Protein AF-A0AA40HCK5-F1 (afdb_monomer)

pLDDT: mean 71.8, std 15.72, range [31.83, 89.62]

Organism: Cnephaeus nilssonii (NCBI:txid3371016)

Solvent-accessible surface area (backbone atoms only — not comparable to full-atom values): 6825 Å² total; per-residue (Å²): 140,92,89,80,78,89,71,71,86,79,67,92,80,57,97,79,47,68,63,61,55,52,51,52,54,50,52,50,53,49,51,49,62,72,60,41,48,53,77,76,65,72,46,5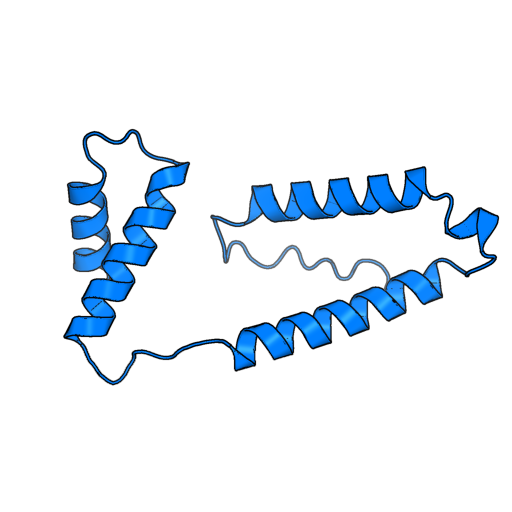9,68,68,59,55,56,50,53,51,52,54,52,50,51,51,53,50,51,54,51,60,71,66,58,82,88,53,85,92,37,70,70,59,37,53,54,47,46,42,52,52,42,41,60,62,43,59,83,77,50,73,78,89,52,47,69,62,55,21,50,52,55,46,66,72,71,110

Secondary structure (DSSP, 8-state):
---S----------TT-HHHHHHHHHHHHHHHHHTTHHHHS---HHHHHHHHHHHHHHHHHHHHHT----TT-HHHHHHHHHHHHHHHHHTTS-GGGHHHHHHHHHHTT-

Mean predicted aligned error: 12.46 Å

Radius of gyration: 20.14 Å; Cα contacts (8 Å, |Δi|>4): 27; chains: 1; bounding box: 47×38×47 Å

Nearest PDB structures (foldseek):
  8gxm-assembly1_A  TM=3.095E-01  e=9.799E+00  Homo sapiens

Foldseek 3Di:
DPDDDPPPPPDPPDPQCVPVVVVVVVVVVVVCVVVVCCPPVVDDVVVVVVVVVVVVVVVVVVVVVPDDDPPVDPVVVLVVQLVVQLVRCVVPDDPPCSNVVSVVVSVVVD

Structure (mmCIF, N/CA/C/O backbone):
data_AF-A0AA40HCK5-F1
#
_entry.id   AF-A0AA40HCK5-F1
#
loop_
_atom_site.group_PDB
_atom_site.id
_atom_site.type_symbol
_atom_site.label_atom_id
_atom_site.label_alt_id
_atom_site.label_comp_id
_atom_site.label_asym_id
_atom_site.label_entity_id
_atom_site.label_seq_id
_atom_site.pdbx_PDB_ins_code
_atom_site.Cartn_x
_atom_site.Cartn_y
_atom_site.Cartn_z
_atom_site.occupancy
_atom_site.B_iso_or_equiv
_atom_site.auth_seq_id
_atom_site.auth_comp_id
_atom_site.auth_asym_id
_atom_site.auth_atom_id
_atom_site.pdbx_PDB_model_num
ATOM 1 N N . MET A 1 1 ? -18.989 -8.638 26.485 1.00 35.00 1 MET A N 1
ATOM 2 C CA . MET A 1 1 ? -17.615 -8.234 26.852 1.00 35.00 1 MET A CA 1
ATOM 3 C C . MET A 1 1 ? -16.691 -9.191 26.121 1.00 35.00 1 MET A C 1
ATOM 5 O O . MET A 1 1 ? -17.059 -10.350 26.048 1.00 35.00 1 MET A O 1
ATOM 9 N N . ASP A 1 2 ? -15.616 -8.679 25.520 1.00 31.83 2 ASP A N 1
ATOM 10 C CA . ASP A 1 2 ? -14.650 -9.366 24.630 1.00 31.83 2 ASP A CA 1
ATOM 11 C C . ASP A 1 2 ? -14.923 -9.280 23.117 1.00 31.83 2 ASP A C 1
ATOM 13 O O . ASP A 1 2 ? -15.158 -10.259 22.418 1.00 31.83 2 ASP A O 1
ATOM 17 N N . THR A 1 3 ? -14.856 -8.056 22.579 1.00 34.47 3 THR A N 1
ATOM 18 C CA . THR A 1 3 ? -14.578 -7.800 21.145 1.00 34.47 3 THR A CA 1
ATOM 19 C C . THR A 1 3 ? -13.862 -6.452 20.981 1.00 34.47 3 THR A C 1
ATOM 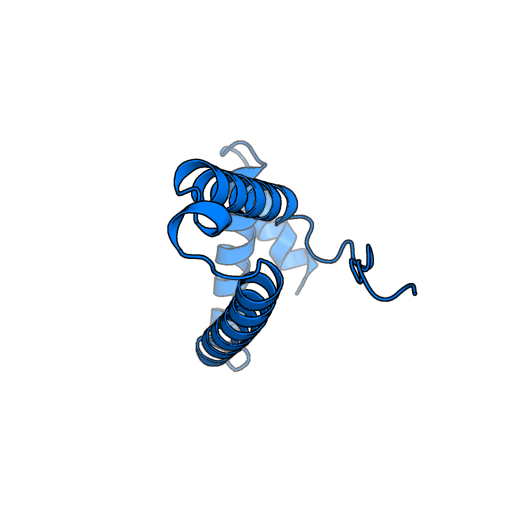21 O O . THR A 1 3 ? -14.258 -5.581 20.211 1.00 34.47 3 THR A O 1
ATOM 24 N N . ILE A 1 4 ? -12.822 -6.220 21.778 1.00 38.03 4 ILE A N 1
ATOM 25 C CA . ILE A 1 4 ? -11.930 -5.063 21.647 1.00 38.03 4 ILE A CA 1
ATOM 26 C C . ILE A 1 4 ? -10.526 -5.666 21.652 1.00 38.03 4 ILE A C 1
ATOM 28 O O . ILE A 1 4 ? -10.193 -6.347 22.610 1.00 38.03 4 ILE A O 1
ATOM 32 N N . LEU A 1 5 ? -9.741 -5.424 20.597 1.00 38.50 5 LEU A N 1
ATOM 33 C CA . LEU A 1 5 ? -8.447 -6.057 20.264 1.00 38.50 5 LEU A CA 1
ATOM 34 C C . LEU A 1 5 ? -8.545 -7.280 19.337 1.00 38.50 5 LEU A C 1
ATOM 36 O O . LEU A 1 5 ? -7.919 -8.307 19.556 1.00 38.50 5 LEU A O 1
ATOM 40 N N . GLY A 1 6 ? -9.243 -7.123 18.210 1.00 32.12 6 GLY A N 1
ATOM 41 C CA . GLY A 1 6 ? -8.980 -7.922 17.007 1.00 32.12 6 GLY A CA 1
ATOM 42 C C . GLY A 1 6 ? -7.646 -7.539 16.356 1.00 32.12 6 GLY A C 1
ATOM 43 O O . GLY A 1 6 ? -7.624 -7.149 15.192 1.00 32.12 6 GLY A O 1
ATOM 44 N N . ILE A 1 7 ? -6.547 -7.578 17.112 1.00 37.72 7 ILE A N 1
ATOM 45 C CA . ILE A 1 7 ? -5.204 -7.585 16.534 1.00 37.72 7 ILE A CA 1
ATOM 46 C C . ILE A 1 7 ? -4.867 -9.062 16.380 1.00 37.72 7 ILE A C 1
ATOM 48 O O . ILE A 1 7 ? -4.315 -9.687 17.278 1.00 37.72 7 ILE A O 1
ATOM 52 N N . SER A 1 8 ? -5.309 -9.635 15.263 1.00 35.09 8 SER A N 1
ATOM 53 C CA . SER A 1 8 ? -4.763 -10.900 14.797 1.00 35.09 8 SER A CA 1
ATOM 54 C C . SER A 1 8 ? -3.253 -10.704 14.656 1.00 35.09 8 SER A C 1
ATOM 56 O O . SER A 1 8 ? -2.808 -9.976 13.773 1.00 35.09 8 SER A O 1
ATOM 58 N N . GLU A 1 9 ? -2.473 -11.345 15.525 1.00 38.62 9 GLU A N 1
ATOM 59 C CA . GLU A 1 9 ? -1.045 -11.629 15.313 1.00 38.62 9 GLU A CA 1
ATOM 60 C C . GLU A 1 9 ? -0.825 -12.644 14.167 1.00 38.62 9 GLU A C 1
ATOM 62 O O . GLU A 1 9 ? 0.253 -13.207 14.016 1.00 38.62 9 GLU A O 1
ATOM 67 N N . GLY A 1 10 ? -1.834 -12.895 13.330 1.00 40.62 10 GLY A N 1
ATOM 68 C CA . GLY A 1 10 ? -1.702 -13.626 12.079 1.00 40.62 10 GLY A CA 1
ATOM 69 C C . GLY A 1 10 ? -1.219 -12.697 10.976 1.00 40.62 10 GLY A C 1
ATOM 70 O O . GLY A 1 10 ? -2.026 -12.066 10.300 1.00 40.62 10 GLY A O 1
ATOM 71 N N . ASP A 1 11 ? 0.095 -12.541 10.869 1.00 34.28 11 ASP A N 1
ATOM 72 C CA . ASP A 1 11 ? 0.838 -13.054 9.717 1.00 34.28 11 ASP A CA 1
ATOM 73 C C . ASP A 1 11 ? 2.226 -12.418 9.654 1.00 34.28 11 ASP A C 1
ATOM 75 O O . ASP A 1 11 ? 2.406 -11.212 9.474 1.00 34.28 11 ASP A O 1
ATOM 79 N N . ALA A 1 12 ? 3.232 -13.282 9.676 1.00 42.97 12 ALA A N 1
ATOM 80 C CA . ALA A 1 12 ? 4.586 -13.004 9.223 1.00 42.97 12 ALA A CA 1
ATOM 81 C C . ALA A 1 12 ? 4.654 -12.758 7.693 1.00 42.97 12 ALA A C 1
ATOM 83 O O . ALA A 1 12 ? 5.632 -13.132 7.050 1.00 42.97 12 ALA A O 1
ATOM 84 N N . SER A 1 13 ? 3.625 -12.157 7.083 1.00 43.69 13 SER A N 1
ATOM 85 C CA . SER A 1 13 ? 3.499 -12.031 5.626 1.00 43.69 13 SER A CA 1
ATOM 86 C C . SER A 1 13 ? 4.305 -10.876 5.028 1.00 43.69 13 SER A C 1
ATOM 88 O O . SER A 1 13 ? 4.465 -10.830 3.813 1.00 43.69 13 SER A O 1
ATOM 90 N N . LEU A 1 14 ? 4.887 -9.974 5.830 1.00 47.09 14 LEU A N 1
ATOM 91 C CA . LEU A 1 14 ? 5.716 -8.873 5.321 1.00 47.09 14 LEU A CA 1
ATOM 92 C C . LEU A 1 14 ? 6.906 -8.566 6.249 1.00 47.09 14 LEU A C 1
ATOM 94 O O . LEU A 1 14 ? 6.864 -7.667 7.084 1.00 47.09 14 LEU A O 1
ATOM 98 N N . ILE A 1 15 ? 8.029 -9.259 6.036 1.00 44.81 15 ILE A N 1
ATOM 99 C CA . ILE A 1 15 ? 9.321 -9.111 6.756 1.00 44.81 15 ILE A CA 1
ATOM 100 C C . ILE A 1 15 ? 9.986 -7.717 6.529 1.00 44.81 15 ILE A C 1
ATOM 102 O O . ILE A 1 15 ? 11.117 -7.450 6.949 1.00 44.81 15 ILE A O 1
ATOM 106 N N . GLN A 1 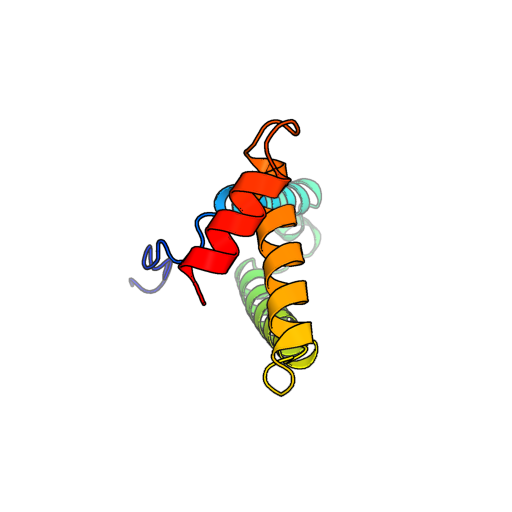16 ? 9.302 -6.790 5.851 1.00 51.41 16 GLN A N 1
ATOM 107 C CA . GLN A 1 16 ? 9.792 -5.443 5.534 1.00 51.41 16 GLN A CA 1
ATOM 108 C C . GLN A 1 16 ? 9.042 -4.296 6.224 1.00 51.41 16 GLN A C 1
ATOM 110 O O . GLN A 1 16 ? 9.534 -3.172 6.201 1.00 51.41 16 GLN A O 1
ATOM 115 N N . THR A 1 17 ? 7.874 -4.531 6.830 1.00 53.28 17 THR A N 1
ATOM 116 C CA . THR A 1 17 ? 6.981 -3.440 7.278 1.00 53.28 17 THR A CA 1
ATOM 117 C C . THR A 1 17 ? 6.961 -3.202 8.791 1.00 53.28 17 THR A C 1
ATOM 119 O O . THR A 1 17 ? 6.296 -2.262 9.241 1.00 53.28 17 THR A O 1
ATOM 122 N N . SER A 1 18 ? 7.701 -3.990 9.584 1.00 61.19 18 SER A N 1
ATOM 123 C CA . SER A 1 18 ? 7.715 -3.895 11.056 1.00 61.19 18 SER A CA 1
ATOM 124 C C . SER A 1 18 ? 8.063 -2.493 11.565 1.00 61.19 18 SER A C 1
ATOM 126 O O . SER A 1 18 ? 7.427 -1.985 12.495 1.00 61.19 18 SER A O 1
ATOM 128 N N . ASP A 1 19 ? 9.020 -1.833 10.915 1.00 66.38 19 ASP A N 1
ATOM 129 C CA . ASP A 1 19 ? 9.598 -0.586 11.418 1.00 66.38 19 ASP A CA 1
ATOM 130 C C . ASP A 1 19 ? 8.708 0.612 11.077 1.00 66.38 19 ASP A C 1
ATOM 132 O O . ASP A 1 19 ? 8.371 1.421 11.943 1.00 66.38 19 ASP A O 1
ATOM 136 N N . VAL A 1 20 ? 8.227 0.681 9.832 1.00 71.12 20 VAL A N 1
ATOM 137 C CA . VAL A 1 20 ? 7.360 1.773 9.364 1.00 71.12 20 VAL A CA 1
ATOM 138 C C . VAL A 1 20 ? 6.010 1.746 10.087 1.00 71.12 20 VAL A C 1
ATOM 140 O O . VAL A 1 20 ? 5.526 2.791 10.520 1.00 71.12 20 VAL A O 1
ATOM 143 N N . SER A 1 21 ? 5.427 0.559 10.298 1.00 71.31 21 SER A N 1
ATOM 144 C CA . SER A 1 21 ? 4.168 0.398 11.044 1.00 71.31 21 SER A CA 1
ATOM 145 C C . SER A 1 21 ? 4.286 0.920 12.478 1.00 71.31 21 SER A C 1
ATOM 147 O O . SER A 1 21 ? 3.416 1.648 12.961 1.00 71.31 21 SER A O 1
ATOM 149 N N . THR A 1 22 ? 5.392 0.604 13.152 1.00 75.06 22 THR A N 1
ATOM 150 C CA . THR A 1 22 ? 5.645 1.041 14.532 1.00 75.06 22 THR A CA 1
ATOM 151 C C . THR A 1 22 ? 5.879 2.550 14.615 1.00 75.06 22 THR A C 1
ATOM 153 O O . THR A 1 22 ? 5.318 3.218 15.491 1.00 75.06 22 THR A O 1
ATOM 156 N N . ILE A 1 23 ? 6.641 3.116 13.674 1.00 80.19 23 ILE A N 1
ATOM 157 C CA . ILE A 1 23 ? 6.894 4.561 13.590 1.00 80.19 23 ILE A CA 1
ATOM 158 C C . ILE A 1 23 ? 5.591 5.329 13.348 1.00 80.19 23 ILE A C 1
ATOM 160 O O . ILE A 1 23 ? 5.331 6.312 14.042 1.00 80.19 23 ILE A O 1
ATOM 164 N N . LEU A 1 24 ? 4.748 4.868 12.420 1.00 77.94 24 LEU A N 1
ATOM 165 C CA . LEU A 1 24 ? 3.456 5.495 12.124 1.00 77.94 24 LEU A CA 1
ATOM 166 C C . LEU A 1 24 ? 2.506 5.438 13.325 1.00 77.94 24 LEU A C 1
ATOM 168 O O . LEU A 1 24 ? 1.919 6.452 13.695 1.00 77.94 24 LEU A O 1
ATOM 172 N N . LYS A 1 25 ? 2.393 4.285 13.995 1.00 78.06 25 LYS A N 1
ATOM 173 C CA . LYS A 1 25 ? 1.586 4.161 15.224 1.00 78.06 25 LYS A CA 1
ATOM 174 C C . LYS A 1 25 ? 2.053 5.147 16.299 1.00 78.06 25 LYS A C 1
ATOM 176 O O . LYS A 1 25 ? 1.235 5.827 16.920 1.00 78.06 25 LYS A O 1
ATOM 181 N N . THR A 1 26 ? 3.367 5.255 16.485 1.00 77.31 26 THR A N 1
ATOM 182 C CA . THR A 1 26 ? 3.974 6.135 17.492 1.00 77.31 26 THR A CA 1
ATOM 183 C C . THR A 1 26 ? 3.776 7.614 17.153 1.00 77.31 26 THR A C 1
ATOM 185 O O . THR A 1 26 ? 3.412 8.404 18.027 1.00 77.31 26 THR A O 1
ATOM 188 N N . SER A 1 27 ? 3.975 8.010 15.892 1.00 79.81 27 SER A N 1
ATOM 189 C CA . SER A 1 27 ? 3.809 9.401 15.455 1.00 79.81 27 SER A CA 1
ATOM 190 C C . SER A 1 27 ? 2.357 9.865 15.572 1.00 79.81 27 SER A C 1
ATOM 192 O O . SER A 1 27 ? 2.111 10.983 16.031 1.00 79.81 27 SER A O 1
ATOM 194 N N . LEU A 1 28 ? 1.398 8.987 15.262 1.00 76.19 28 LEU A N 1
ATOM 195 C CA . LEU A 1 28 ? -0.028 9.255 15.424 1.00 76.19 28 LEU A CA 1
ATOM 196 C C . LEU A 1 28 ? -0.405 9.430 16.893 1.00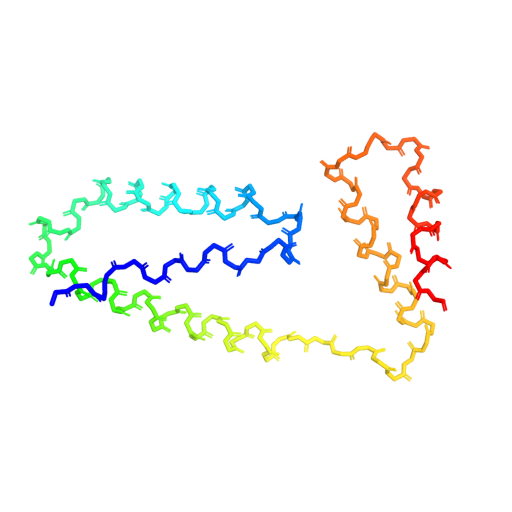 76.19 28 LEU A C 1
ATOM 198 O O . LEU A 1 28 ? -1.008 10.444 17.241 1.00 76.19 28 LEU A O 1
ATOM 202 N N . LEU A 1 29 ? -0.012 8.504 17.775 1.00 78.94 29 LEU A N 1
ATOM 203 C CA . LEU A 1 29 ? -0.300 8.626 19.208 1.00 78.94 29 LEU A CA 1
ATOM 204 C C . LEU A 1 29 ? 0.280 9.924 19.788 1.00 78.94 29 LEU A C 1
ATOM 206 O O . LEU A 1 29 ? -0.388 10.614 20.557 1.00 78.94 29 LEU A O 1
ATOM 210 N N . ASN A 1 30 ? 1.491 10.297 19.367 1.00 80.06 30 ASN A N 1
ATOM 211 C CA . ASN A 1 30 ? 2.119 11.554 19.760 1.00 80.06 30 ASN A CA 1
ATOM 212 C C . ASN A 1 30 ? 1.343 12.773 19.236 1.00 80.06 30 ASN A C 1
ATOM 214 O O . ASN A 1 30 ? 1.122 13.724 19.980 1.00 80.06 30 ASN A O 1
ATOM 218 N N . TYR A 1 31 ? 0.874 12.749 17.986 1.00 76.31 31 TYR A N 1
ATOM 219 C CA . TYR A 1 31 ? 0.030 13.812 17.432 1.00 76.31 31 TYR A CA 1
ATOM 220 C C . TYR A 1 31 ? -1.277 13.966 18.224 1.00 76.31 31 TYR A C 1
ATOM 222 O O . TYR A 1 31 ? -1.655 15.082 18.583 1.00 76.31 31 TYR A O 1
ATOM 230 N N . TYR A 1 32 ? -1.920 12.852 18.582 1.00 69.56 32 TYR A N 1
ATOM 231 C CA . TYR A 1 32 ? -3.129 12.844 19.408 1.00 69.56 32 TYR A CA 1
ATOM 232 C C . TYR A 1 32 ? -2.893 13.357 20.828 1.00 69.56 32 TYR A C 1
ATOM 234 O O . TYR A 1 32 ? -3.680 14.173 21.316 1.00 69.56 32 TYR A O 1
ATOM 242 N N . GLY A 1 33 ? -1.801 12.927 21.464 1.00 69.12 33 GLY A N 1
ATOM 243 C CA . GLY A 1 33 ? -1.393 13.399 22.786 1.00 69.12 33 GLY A CA 1
ATOM 244 C C . GLY A 1 33 ? -1.050 14.890 22.790 1.00 69.12 33 GLY A C 1
ATOM 245 O O . GLY A 1 33 ? -1.522 15.627 23.650 1.00 69.12 33 GLY A O 1
ATOM 246 N N . LYS A 1 34 ? -0.307 15.366 21.782 1.00 67.25 34 LYS A N 1
ATOM 247 C CA . LYS A 1 34 ? 0.063 16.784 21.633 1.00 67.25 34 LYS A CA 1
ATOM 248 C C . LYS A 1 34 ? -1.141 17.693 21.405 1.00 67.25 34 LYS A C 1
ATOM 250 O O . LYS A 1 34 ? -1.171 18.800 21.932 1.00 67.25 34 LYS A O 1
ATOM 255 N N . GLN A 1 35 ? -2.125 17.243 20.629 1.00 62.12 35 GLN A N 1
ATOM 256 C CA . GLN A 1 35 ? -3.293 18.058 20.295 1.00 62.12 35 GLN A CA 1
ATOM 257 C C . GLN A 1 35 ? -4.406 18.022 21.351 1.00 62.12 35 GLN A C 1
ATOM 259 O O . GLN A 1 35 ? -5.416 18.694 21.160 1.00 62.12 35 GLN A O 1
ATOM 264 N N . ASN A 1 36 ? -4.269 17.238 22.436 1.00 60.28 36 ASN A N 1
ATOM 265 C CA . ASN A 1 36 ? -5.298 17.063 23.478 1.00 60.28 36 ASN A CA 1
ATOM 266 C C . ASN A 1 36 ? -6.718 16.914 22.893 1.00 60.28 36 ASN A C 1
ATOM 268 O O . ASN A 1 36 ? -7.694 17.447 23.428 1.00 60.28 36 ASN A O 1
ATOM 272 N N . LEU A 1 37 ? -6.823 16.229 21.747 1.00 58.91 37 LEU A N 1
ATOM 273 C CA . LEU A 1 37 ? -7.969 16.346 20.841 1.00 58.91 37 LEU A CA 1
ATOM 274 C C . LEU A 1 37 ? -9.275 15.865 21.499 1.00 58.91 37 LEU A C 1
ATOM 276 O O . LEU A 1 37 ? -10.346 16.410 21.239 1.00 58.91 37 LEU A O 1
ATOM 280 N N . SER A 1 38 ? -9.166 14.880 22.395 1.00 55.75 38 SER A N 1
ATOM 281 C CA . SER A 1 38 ? -10.258 14.360 23.225 1.00 55.75 38 SER A CA 1
ATOM 282 C C . SER A 1 38 ? -10.773 15.384 24.242 1.00 55.75 38 SER A C 1
ATOM 284 O O . SER A 1 38 ? -11.982 15.511 24.427 1.00 55.75 38 SER A O 1
ATOM 286 N N . PHE A 1 39 ? -9.877 16.145 24.875 1.00 55.97 39 PHE A N 1
ATOM 287 C CA . PHE A 1 39 ? -10.216 17.103 25.931 1.00 55.97 39 PHE A CA 1
ATOM 288 C C . PHE A 1 39 ? -10.680 18.450 25.369 1.00 55.97 39 PHE A C 1
ATOM 290 O O . PHE A 1 39 ? -11.636 19.032 25.876 1.00 55.97 39 PHE A O 1
ATOM 297 N N . GLN A 1 40 ? -10.042 18.935 24.300 1.00 60.94 40 GLN A N 1
ATOM 298 C CA . GLN A 1 40 ? -10.329 20.258 23.738 1.00 60.94 40 GLN A CA 1
ATOM 299 C C . GLN A 1 40 ? -11.553 20.279 22.819 1.00 60.94 40 GLN A C 1
ATOM 301 O O . GLN A 1 40 ? -12.261 21.282 22.782 1.00 60.94 40 GLN A O 1
ATOM 306 N N . LYS A 1 41 ? -11.832 19.190 22.086 1.00 66.69 41 LYS A N 1
ATOM 307 C CA . LYS A 1 41 ? -12.926 19.163 21.096 1.00 66.69 41 LYS A CA 1
ATOM 308 C C . LYS A 1 41 ? -14.199 18.448 21.565 1.00 66.69 41 LYS A C 1
ATOM 310 O O . LYS A 1 41 ? -15.149 18.377 20.795 1.00 66.69 41 LYS A O 1
ATOM 315 N N . ARG A 1 42 ? -14.247 17.929 22.805 1.00 67.88 42 ARG A N 1
ATOM 316 C CA . ARG A 1 42 ? -15.364 17.112 23.348 1.00 67.88 42 ARG A CA 1
ATOM 317 C C . ARG A 1 42 ? -15.798 15.960 22.423 1.00 67.88 42 ARG A C 1
ATOM 319 O O . ARG A 1 42 ? -16.962 15.567 22.412 1.00 67.88 42 ARG A O 1
ATOM 326 N N . ILE A 1 43 ? -14.870 15.412 21.641 1.00 74.19 43 ILE A N 1
ATOM 327 C CA . ILE A 1 43 ? -15.138 14.272 20.762 1.00 74.19 43 ILE A CA 1
ATOM 328 C C . ILE A 1 43 ? -14.857 13.003 21.558 1.00 74.19 43 ILE A C 1
ATOM 330 O O . ILE A 1 43 ? -13.754 12.819 22.077 1.00 74.19 43 ILE A O 1
ATOM 334 N N . HIS A 1 44 ? -15.848 12.116 21.646 1.00 78.94 44 HIS A N 1
ATOM 335 C CA . HIS A 1 44 ? -15.661 10.831 22.307 1.00 78.94 44 HIS A CA 1
ATOM 336 C C . HIS A 1 44 ? -14.598 10.003 21.552 1.00 78.94 44 HIS A C 1
ATOM 338 O O . HIS A 1 44 ? -14.718 9.859 20.332 1.00 78.94 44 HIS A O 1
ATOM 344 N N . PRO A 1 45 ? -13.591 9.412 22.229 1.00 78.38 45 PRO A N 1
ATOM 345 C CA . PRO A 1 45 ? -12.505 8.671 21.574 1.00 78.38 45 PRO A CA 1
ATOM 346 C C . PRO A 1 45 ? -12.979 7.578 20.606 1.00 78.38 45 PRO A C 1
ATOM 348 O O . PRO A 1 45 ? -12.357 7.355 19.571 1.00 78.38 45 PRO A O 1
ATOM 351 N N . GLN A 1 46 ? -14.126 6.953 20.887 1.00 81.50 46 GLN A N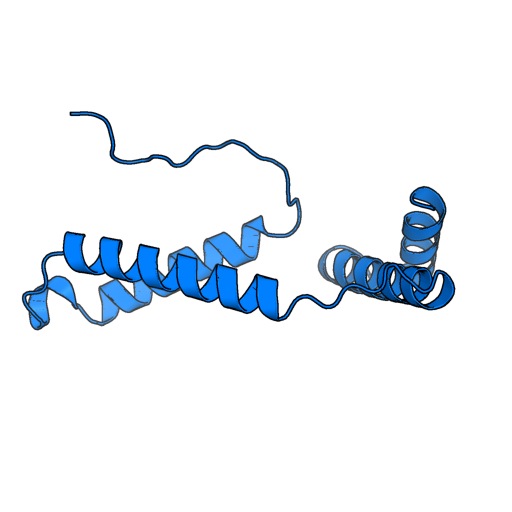 1
ATOM 352 C CA . GLN A 1 46 ? -14.739 5.963 19.994 1.00 81.50 46 GLN A CA 1
ATOM 353 C C . GLN A 1 46 ? -15.050 6.517 18.595 1.00 81.50 46 GLN A C 1
ATOM 355 O O . GLN A 1 46 ? -14.862 5.804 17.615 1.00 81.50 46 GLN A O 1
ATOM 360 N N . ILE A 1 47 ? -15.491 7.776 18.485 1.00 84.69 47 ILE A N 1
ATOM 361 C CA . ILE A 1 47 ? -15.820 8.407 17.195 1.00 84.69 47 ILE A CA 1
ATOM 362 C C . ILE A 1 47 ? -14.549 8.573 16.359 1.00 84.69 47 ILE A C 1
ATOM 364 O O . ILE A 1 47 ? -14.556 8.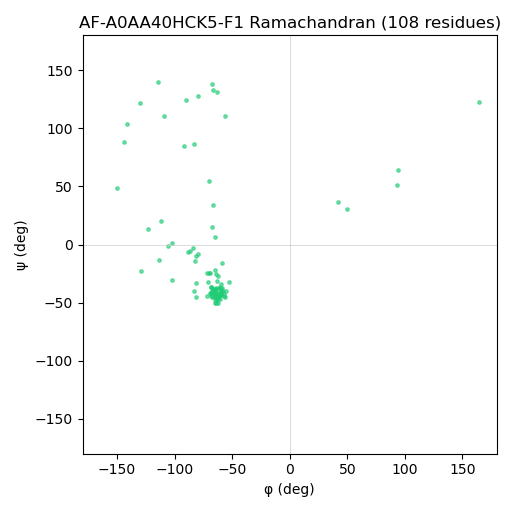312 15.161 1.00 84.69 47 ILE A O 1
ATOM 368 N N . ILE A 1 48 ? -13.442 8.944 17.007 1.00 80.25 48 ILE A N 1
ATOM 369 C CA . ILE A 1 48 ? -12.134 9.054 16.357 1.00 80.25 48 ILE A CA 1
ATOM 370 C C . ILE A 1 48 ? -11.721 7.678 15.828 1.00 80.25 48 ILE A C 1
ATOM 372 O O . ILE A 1 48 ? -11.415 7.551 14.649 1.00 80.25 48 ILE A O 1
ATOM 376 N N . ILE A 1 49 ? -11.785 6.632 16.657 1.00 83.12 49 ILE A N 1
ATOM 377 C CA . ILE A 1 49 ? -11.415 5.267 16.248 1.00 83.12 49 ILE A CA 1
ATOM 378 C C . ILE A 1 49 ? -12.242 4.794 15.042 1.00 83.12 49 ILE A C 1
ATOM 380 O O . ILE A 1 49 ? -11.685 4.187 14.129 1.00 83.12 49 ILE A O 1
ATOM 384 N N . VAL A 1 50 ? -13.551 5.066 15.020 1.00 85.38 50 VAL A N 1
ATOM 385 C CA . VAL A 1 50 ? -14.417 4.720 13.881 1.00 85.38 50 VAL A CA 1
ATOM 386 C C . VAL A 1 50 ? -13.996 5.485 12.623 1.00 85.38 50 VAL A C 1
ATOM 388 O O . VAL A 1 50 ? -13.716 4.852 11.612 1.00 85.38 50 VAL A O 1
ATOM 391 N N . GLY A 1 51 ? -13.822 6.808 12.703 1.00 84.50 51 GLY A N 1
ATOM 392 C CA . GLY A 1 51 ? -13.396 7.610 11.550 1.00 84.50 51 GLY A CA 1
ATOM 393 C C . GLY A 1 51 ? -12.034 7.194 10.979 1.00 84.50 51 GLY A C 1
ATOM 394 O O . GLY A 1 51 ? -11.836 7.216 9.768 1.00 84.50 51 GLY A O 1
ATOM 395 N N . TRP A 1 52 ? -11.101 6.746 11.826 1.00 83.88 52 TRP A N 1
ATOM 396 C CA . TRP A 1 52 ? -9.819 6.198 11.366 1.00 83.88 52 TRP A CA 1
ATOM 397 C C . TRP A 1 52 ? -9.955 4.866 10.641 1.00 83.88 52 TRP A C 1
ATOM 399 O O . TRP A 1 52 ? -9.217 4.620 9.686 1.00 83.88 52 TRP A O 1
ATOM 409 N N . ARG A 1 53 ? -10.875 4.001 11.077 1.00 86.75 53 ARG A N 1
ATOM 410 C CA . ARG A 1 53 ? -11.154 2.746 10.369 1.00 86.75 53 ARG A CA 1
ATOM 411 C C . ARG A 1 53 ? -11.694 3.030 8.974 1.00 86.75 53 ARG A C 1
ATOM 413 O O . ARG A 1 53 ? -11.194 2.445 8.017 1.00 86.75 53 ARG A O 1
ATOM 420 N N . ASP A 1 54 ? -12.618 3.977 8.858 1.00 87.44 54 ASP A N 1
ATOM 421 C CA . ASP A 1 54 ? -13.189 4.372 7.569 1.00 87.44 54 ASP A CA 1
ATOM 422 C C . ASP A 1 54 ? -12.124 4.993 6.654 1.00 87.44 54 ASP A C 1
ATOM 424 O O . ASP A 1 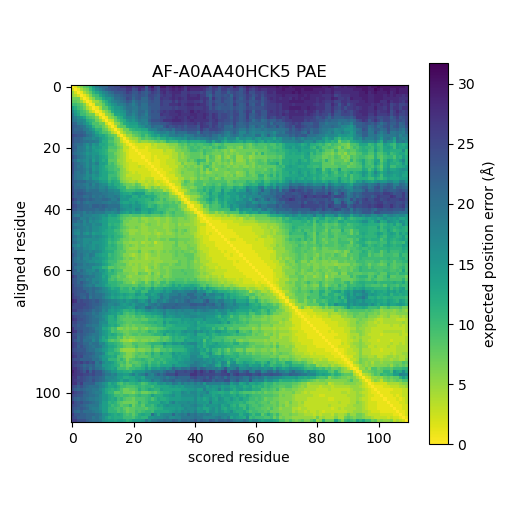54 ? -11.978 4.581 5.506 1.00 87.44 54 ASP A O 1
ATOM 428 N N . ALA A 1 55 ? -11.286 5.891 7.184 1.00 85.62 55 ALA A N 1
ATOM 429 C CA . ALA A 1 55 ? -10.170 6.470 6.435 1.00 85.62 55 ALA A CA 1
ATOM 430 C C . ALA A 1 55 ? -9.143 5.416 5.980 1.00 85.62 55 ALA A C 1
ATOM 432 O O . ALA A 1 55 ? -8.614 5.500 4.874 1.00 85.62 55 ALA A O 1
ATOM 433 N N . THR A 1 56 ? -8.865 4.406 6.813 1.00 86.69 56 THR A N 1
ATOM 434 C CA . THR A 1 56 ? -7.955 3.303 6.457 1.00 86.69 56 THR A CA 1
ATOM 435 C C . THR A 1 56 ? -8.543 2.444 5.340 1.00 86.69 56 THR A C 1
ATOM 437 O O . THR A 1 56 ? -7.816 2.030 4.438 1.00 86.69 56 THR A O 1
ATOM 440 N N . ASN A 1 57 ? -9.856 2.200 5.370 1.00 86.50 57 ASN A N 1
ATOM 441 C CA . ASN A 1 57 ? -10.549 1.475 4.308 1.00 86.50 57 ASN A CA 1
ATOM 442 C C . ASN A 1 57 ? -10.476 2.231 2.977 1.00 86.50 57 ASN A C 1
ATOM 444 O O . ASN A 1 57 ? -10.127 1.624 1.965 1.00 86.50 57 ASN A O 1
ATOM 448 N N . GLU A 1 58 ? -10.725 3.541 2.988 1.00 89.62 58 GLU A N 1
ATOM 449 C CA . GLU A 1 58 ? -10.623 4.392 1.796 1.00 89.62 58 GLU A CA 1
ATOM 450 C C . GLU A 1 58 ? -9.187 4.425 1.252 1.00 89.62 58 GLU A C 1
ATOM 452 O O . GLU A 1 58 ? -8.955 4.192 0.069 1.00 89.62 58 GLU A O 1
ATOM 457 N N . ALA A 1 59 ? -8.192 4.614 2.126 1.00 84.75 59 ALA A N 1
ATOM 458 C CA . ALA A 1 59 ? -6.784 4.582 1.735 1.00 84.75 59 ALA A CA 1
ATOM 459 C C . ALA A 1 59 ? -6.388 3.230 1.118 1.00 84.75 59 ALA A C 1
ATOM 461 O O . ALA A 1 59 ? -5.645 3.189 0.137 1.00 84.75 59 ALA A O 1
ATOM 462 N N . ARG A 1 60 ? -6.914 2.118 1.653 1.00 84.62 60 ARG A N 1
ATOM 463 C CA . ARG A 1 60 ? -6.703 0.782 1.082 1.00 84.62 60 ARG A CA 1
ATOM 464 C C . ARG A 1 60 ? -7.302 0.674 -0.318 1.00 84.62 60 ARG A C 1
ATOM 466 O O . ARG A 1 60 ? -6.647 0.135 -1.203 1.00 84.62 60 ARG A O 1
ATOM 473 N N . GLN A 1 61 ? -8.516 1.179 -0.525 1.00 86.44 61 GLN A N 1
ATOM 474 C CA . GLN A 1 61 ? -9.155 1.180 -1.844 1.00 86.44 61 GLN A CA 1
ATOM 475 C C . GLN A 1 61 ? -8.389 2.052 -2.843 1.00 86.44 61 GLN A C 1
ATOM 477 O O . GLN A 1 61 ? -8.128 1.608 -3.957 1.00 86.44 61 GLN A O 1
ATOM 482 N N . ALA A 1 62 ? -7.946 3.241 -2.435 1.00 86.56 62 ALA A N 1
ATOM 483 C CA . ALA A 1 62 ? -7.130 4.117 -3.271 1.00 86.56 62 ALA A CA 1
ATOM 484 C C . ALA A 1 62 ? -5.804 3.455 -3.690 1.00 86.56 62 ALA A C 1
ATOM 486 O O . ALA A 1 62 ? -5.409 3.558 -4.850 1.00 86.56 62 ALA A O 1
ATOM 487 N N . LEU A 1 63 ? -5.144 2.733 -2.776 1.00 83.56 63 LEU A N 1
ATOM 488 C CA . LEU A 1 63 ? -3.927 1.975 -3.083 1.00 83.56 63 LEU A CA 1
ATOM 489 C C . LEU A 1 63 ? -4.187 0.829 -4.064 1.00 83.56 63 LEU A C 1
ATOM 491 O O . LEU A 1 63 ? -3.410 0.658 -4.996 1.00 83.56 63 LEU A O 1
ATOM 495 N N . LEU A 1 64 ? -5.280 0.079 -3.884 1.00 85.06 64 LEU A N 1
ATOM 496 C CA . LEU A 1 64 ? -5.668 -0.987 -4.814 1.00 85.06 64 LEU A CA 1
ATOM 497 C C . LEU A 1 64 ? -5.964 -0.434 -6.213 1.00 85.06 64 LEU A C 1
ATOM 499 O O . LEU A 1 64 ? -5.509 -0.998 -7.198 1.00 85.06 64 LEU A O 1
ATOM 503 N N . ASN A 1 65 ? -6.655 0.702 -6.302 1.00 83.50 65 ASN A N 1
ATOM 504 C CA . ASN A 1 65 ? -6.960 1.355 -7.578 1.00 83.50 65 ASN A CA 1
ATOM 505 C C . ASN A 1 65 ? -5.719 1.957 -8.256 1.00 83.50 65 ASN A C 1
ATOM 507 O O . ASN A 1 65 ? -5.714 2.150 -9.468 1.00 83.50 65 ASN A O 1
ATOM 511 N N . SER A 1 66 ? -4.685 2.289 -7.480 1.00 81.38 66 SER A N 1
ATOM 512 C CA . SER A 1 66 ? -3.412 2.807 -7.986 1.00 81.38 66 SER A CA 1
ATOM 513 C C . SER A 1 66 ? -2.404 1.703 -8.320 1.00 81.38 66 SER A C 1
ATOM 515 O O . SER A 1 66 ? -1.320 2.021 -8.817 1.00 81.38 66 SER A O 1
ATOM 517 N N . ALA A 1 67 ? -2.703 0.438 -8.012 1.00 78.00 67 ALA A N 1
ATOM 518 C CA . ALA A 1 67 ? -1.819 -0.674 -8.324 1.00 78.00 67 ALA A CA 1
ATOM 519 C C . ALA A 1 67 ? -1.728 -0.850 -9.847 1.00 78.00 67 ALA A C 1
ATOM 521 O O . ALA A 1 67 ? -2.734 -0.815 -10.552 1.00 78.00 67 ALA A O 1
ATOM 522 N N . VAL A 1 68 ? -0.503 -0.995 -10.354 1.00 74.38 68 VAL A N 1
ATOM 523 C CA . VAL A 1 68 ? -0.239 -1.175 -11.783 1.00 74.38 68 VAL A CA 1
ATOM 524 C C . VAL A 1 68 ? 0.218 -2.608 -12.007 1.00 74.38 68 VAL A C 1
ATOM 526 O O . VAL A 1 68 ? 1.331 -2.971 -11.618 1.00 74.38 68 VAL A O 1
ATOM 529 N N . ASP A 1 69 ? -0.628 -3.399 -12.659 1.00 73.06 69 ASP A N 1
ATOM 530 C CA . ASP A 1 69 ? -0.297 -4.767 -13.045 1.00 73.06 69 ASP A CA 1
ATOM 531 C C . ASP A 1 69 ? 0.565 -4.765 -14.313 1.00 73.06 69 ASP A C 1
ATOM 533 O O . ASP A 1 69 ? 0.227 -4.146 -15.323 1.00 73.06 69 ASP A O 1
ATOM 537 N N . HIS A 1 70 ? 1.700 -5.460 -14.249 1.00 68.12 70 HIS A N 1
ATOM 538 C CA . HIS A 1 70 ? 2.654 -5.609 -15.356 1.00 68.12 70 HIS A CA 1
ATOM 539 C C . HIS A 1 70 ? 2.704 -7.056 -15.885 1.00 68.12 70 HIS A C 1
ATOM 541 O O . HIS A 1 70 ? 3.673 -7.441 -16.528 1.00 68.12 70 HIS A O 1
ATOM 547 N N . ASP A 1 71 ? 1.661 -7.849 -15.617 1.00 65.06 71 ASP A N 1
ATOM 548 C CA . ASP A 1 71 ? 1.600 -9.300 -15.876 1.00 65.06 71 ASP A CA 1
ATOM 549 C C . ASP A 1 71 ? 1.667 -9.667 -17.373 1.00 65.06 71 ASP A C 1
ATOM 551 O O . ASP A 1 71 ? 2.053 -10.764 -17.756 1.00 65.06 71 ASP A O 1
ATOM 555 N N . SER A 1 72 ? 1.325 -8.726 -18.254 1.00 68.31 72 SER A N 1
ATOM 556 C CA . SER A 1 72 ? 1.228 -8.962 -19.698 1.00 68.31 72 SER A CA 1
ATOM 557 C C . SER A 1 72 ? 2.571 -8.970 -20.444 1.00 68.31 72 SER A C 1
ATOM 559 O O . SER A 1 72 ? 2.578 -9.234 -21.646 1.00 68.31 72 SER A O 1
ATOM 561 N N . ASP A 1 73 ? 3.679 -8.601 -19.793 1.00 78.81 73 ASP A N 1
ATOM 562 C CA . ASP A 1 73 ? 4.979 -8.387 -20.441 1.00 78.81 73 ASP A CA 1
ATOM 563 C C . ASP A 1 73 ? 6.125 -8.915 -19.562 1.00 78.81 73 ASP A C 1
ATOM 565 O O . ASP A 1 73 ? 6.508 -8.300 -18.565 1.00 78.81 73 ASP A O 1
ATOM 569 N N . GLU A 1 74 ? 6.661 -10.074 -19.946 1.00 77.69 74 GLU A N 1
ATOM 570 C CA . GLU A 1 74 ? 7.677 -10.828 -19.201 1.00 77.69 74 GLU A CA 1
ATOM 571 C C . GLU A 1 74 ? 8.981 -10.031 -19.005 1.00 77.69 74 GLU A C 1
ATOM 573 O O . GLU A 1 74 ? 9.568 -10.047 -17.919 1.00 77.69 74 GLU A O 1
ATOM 578 N N . ASP A 1 75 ? 9.386 -9.236 -20.002 1.00 80.31 75 ASP A N 1
ATOM 579 C CA . ASP A 1 75 ? 10.585 -8.394 -19.919 1.00 80.31 75 ASP A CA 1
ATOM 580 C C . ASP A 1 75 ? 10.393 -7.248 -18.912 1.00 80.31 75 ASP A C 1
ATOM 582 O O . ASP A 1 75 ? 11.275 -6.958 -18.091 1.00 80.31 75 ASP A O 1
ATOM 586 N N . LYS A 1 76 ? 9.211 -6.613 -18.918 1.00 79.44 76 LYS A N 1
ATOM 587 C CA . LYS A 1 76 ? 8.869 -5.571 -17.934 1.00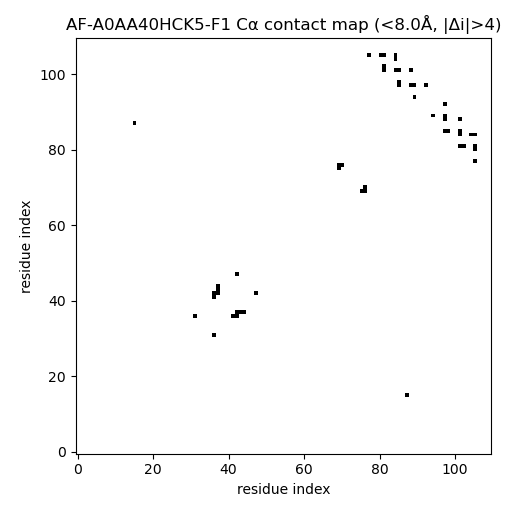 79.44 76 LYS A CA 1
ATOM 588 C C . LYS A 1 76 ? 8.703 -6.146 -16.534 1.00 79.44 76 LYS A C 1
ATOM 590 O O . LYS A 1 76 ? 9.102 -5.492 -15.570 1.00 79.44 76 LYS A O 1
ATOM 595 N N . PHE A 1 77 ? 8.153 -7.351 -16.413 1.00 79.94 77 PHE A N 1
ATOM 596 C CA . PHE A 1 77 ? 8.007 -8.045 -15.139 1.00 79.94 77 PHE A CA 1
ATOM 597 C C . PHE A 1 77 ? 9.374 -8.349 -14.516 1.00 79.94 77 PHE A C 1
ATOM 599 O O . PHE A 1 77 ? 9.612 -8.014 -13.354 1.00 79.94 77 PHE A O 1
ATOM 606 N N . CYS A 1 78 ? 10.319 -8.865 -15.306 1.00 81.75 78 CYS A N 1
ATOM 607 C CA . CYS A 1 78 ? 11.681 -9.130 -14.848 1.00 81.75 78 CYS A CA 1
ATOM 608 C C . CYS A 1 78 ? 12.396 -7.836 -14.402 1.00 81.75 78 CYS A C 1
ATOM 610 O O . CYS A 1 78 ? 12.975 -7.774 -13.312 1.00 81.75 78 CYS A O 1
ATOM 612 N N . GLN A 1 79 ? 12.273 -6.750 -15.175 1.00 84.12 79 GLN A N 1
ATOM 613 C CA . GLN A 1 79 ? 12.826 -5.441 -14.802 1.00 84.12 79 GLN A CA 1
ATOM 614 C C . GLN A 1 79 ? 12.180 -4.862 -13.526 1.00 84.12 79 GLN A C 1
ATOM 616 O O . GLN A 1 79 ? 12.860 -4.249 -12.689 1.00 84.12 79 GLN A O 1
ATOM 621 N N . TYR A 1 80 ? 10.874 -5.067 -13.355 1.00 83.06 80 TYR A N 1
ATOM 622 C CA . TYR A 1 80 ? 10.135 -4.652 -12.167 1.00 83.06 80 TYR A CA 1
ATOM 623 C C . TYR A 1 80 ? 10.597 -5.427 -10.925 1.00 83.06 80 TYR A C 1
ATOM 625 O O . TYR A 1 80 ? 10.917 -4.811 -9.904 1.00 83.06 80 TYR A O 1
ATOM 633 N N . LEU A 1 81 ? 10.762 -6.750 -11.038 1.00 83.44 81 LEU A N 1
ATOM 634 C CA . LEU A 1 81 ? 11.311 -7.600 -9.979 1.00 83.44 81 LEU A CA 1
ATOM 635 C C . LEU A 1 81 ? 12.737 -7.196 -9.595 1.00 83.44 81 LEU A C 1
ATOM 637 O O . LEU A 1 81 ? 13.034 -7.082 -8.405 1.00 83.44 81 LEU A O 1
ATOM 641 N N . MET A 1 82 ? 13.605 -6.892 -10.566 1.00 84.75 82 MET A N 1
ATOM 642 C CA . MET A 1 82 ? 14.954 -6.382 -10.282 1.00 84.7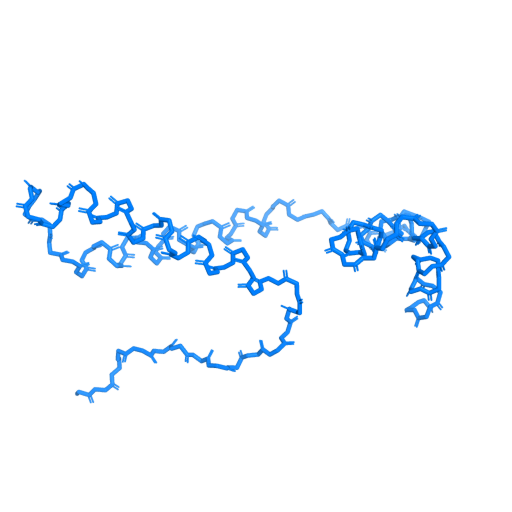5 82 MET A CA 1
ATOM 643 C C . MET A 1 82 ? 14.913 -5.066 -9.491 1.00 84.75 82 MET A C 1
ATOM 645 O O . MET A 1 82 ? 15.666 -4.882 -8.531 1.00 84.75 82 MET A O 1
ATOM 649 N N . THR A 1 83 ? 14.002 -4.159 -9.847 1.00 84.31 83 THR A N 1
ATOM 650 C CA . THR A 1 83 ? 13.845 -2.868 -9.160 1.00 84.31 83 THR A CA 1
ATOM 651 C C . THR A 1 83 ? 13.304 -3.049 -7.733 1.00 84.31 83 THR A C 1
ATOM 653 O O . THR A 1 83 ? 13.809 -2.427 -6.787 1.00 84.31 83 THR A O 1
ATOM 656 N N . MET A 1 84 ? 12.325 -3.940 -7.541 1.00 83.62 84 MET A N 1
ATOM 657 C CA . MET A 1 84 ? 11.754 -4.270 -6.228 1.00 83.62 84 MET A CA 1
ATOM 658 C C . MET A 1 84 ? 12.753 -4.992 -5.317 1.00 83.62 84 MET A C 1
ATOM 660 O O . MET A 1 84 ? 12.904 -4.627 -4.147 1.00 83.62 84 MET A O 1
ATOM 664 N N . ALA A 1 85 ? 13.473 -5.986 -5.837 1.00 84.19 85 ALA A N 1
ATOM 665 C CA . ALA A 1 85 ? 14.494 -6.708 -5.085 1.00 84.19 85 ALA A CA 1
ATOM 666 C C . ALA A 1 85 ? 15.650 -5.771 -4.697 1.00 84.19 85 ALA A C 1
ATOM 668 O O . ALA A 1 85 ? 16.090 -5.768 -3.544 1.00 84.19 85 ALA A O 1
ATOM 669 N N . GLY A 1 86 ? 16.068 -4.885 -5.605 1.00 82.44 86 GLY A N 1
ATOM 670 C CA . GLY A 1 86 ? 17.110 -3.898 -5.339 1.00 82.44 86 GLY A CA 1
ATOM 671 C C . GLY A 1 86 ? 16.724 -2.891 -4.251 1.00 82.44 86 GLY A C 1
ATOM 672 O O . GLY A 1 86 ? 17.519 -2.624 -3.346 1.00 82.44 86 GLY A O 1
ATOM 673 N N . THR A 1 87 ? 15.516 -2.325 -4.293 1.00 84.81 87 THR A N 1
ATOM 674 C CA . THR A 1 87 ? 15.021 -1.403 -3.247 1.00 84.81 87 THR A CA 1
ATOM 675 C C . THR A 1 87 ? 14.850 -2.108 -1.900 1.00 84.81 87 THR A C 1
ATOM 677 O O . THR A 1 87 ? 15.263 -1.570 -0.873 1.00 84.81 87 THR A O 1
ATOM 680 N N . THR A 1 88 ? 14.370 -3.350 -1.913 1.00 83.88 88 THR A N 1
ATOM 681 C CA . THR A 1 88 ? 14.232 -4.216 -0.733 1.00 83.88 88 THR A CA 1
ATOM 682 C C . THR A 1 88 ? 15.556 -4.499 -0.039 1.00 83.88 88 THR A C 1
ATOM 684 O O . THR A 1 88 ? 15.657 -4.371 1.182 1.00 83.88 88 THR A O 1
ATOM 687 N N . LEU A 1 89 ? 16.587 -4.858 -0.804 1.00 80.50 89 LEU A N 1
ATOM 688 C CA . LEU A 1 89 ? 17.908 -5.146 -0.252 1.00 80.50 89 LEU A CA 1
ATOM 689 C C . LEU A 1 89 ? 18.632 -3.887 0.237 1.00 80.50 89 LEU A C 1
ATOM 691 O O . LEU A 1 89 ? 19.488 -3.978 1.115 1.00 80.50 89 LEU A O 1
ATOM 695 N N . SER A 1 90 ? 18.288 -2.712 -0.302 1.00 77.25 90 SER A N 1
ATOM 696 C CA . SER A 1 90 ? 18.988 -1.450 -0.009 1.00 77.25 90 SER A CA 1
ATOM 697 C C . SER A 1 90 ? 18.905 -1.024 1.454 1.00 77.25 90 SER A C 1
ATOM 699 O O . SER A 1 90 ? 19.799 -0.331 1.927 1.00 77.25 90 SER A O 1
ATOM 701 N N . SER A 1 91 ? 17.858 -1.424 2.179 1.00 77.62 91 SER A N 1
ATOM 702 C CA . SER A 1 91 ? 17.698 -1.100 3.601 1.00 77.62 91 SER A CA 1
ATOM 703 C C . SER A 1 91 ? 18.381 -2.098 4.544 1.00 77.62 91 SER A C 1
ATOM 705 O O . SER A 1 91 ? 18.393 -1.866 5.751 1.00 77.62 91 SER A O 1
ATOM 707 N N . LYS A 1 92 ? 18.949 -3.199 4.021 1.00 73.75 92 LYS A N 1
ATOM 708 C CA . LYS A 1 92 ? 19.536 -4.288 4.827 1.00 73.75 92 LYS A CA 1
ATOM 709 C C . LYS A 1 92 ? 20.962 -4.691 4.424 1.00 73.75 92 LYS A C 1
ATOM 711 O O . LYS A 1 92 ? 21.673 -5.241 5.261 1.00 73.75 92 LYS A O 1
ATOM 716 N N . LEU A 1 93 ? 21.401 -4.435 3.188 1.00 68.88 93 LEU A N 1
ATOM 717 C CA . LEU A 1 93 ? 22.702 -4.881 2.672 1.00 68.88 93 LEU A CA 1
ATOM 718 C C . LEU A 1 93 ? 23.655 -3.710 2.370 1.00 68.88 93 LEU A C 1
ATOM 720 O O . LEU A 1 93 ? 23.252 -2.705 1.787 1.00 68.88 93 LEU A O 1
ATOM 724 N N . HIS A 1 94 ? 24.943 -3.868 2.699 1.00 63.03 94 HIS A N 1
ATOM 725 C CA . HIS A 1 94 ? 25.992 -2.937 2.267 1.00 63.03 94 HIS A CA 1
ATOM 726 C C . HIS A 1 94 ? 26.193 -3.012 0.743 1.00 63.03 94 HIS A C 1
ATOM 728 O O . HIS A 1 94 ? 26.217 -4.087 0.141 1.00 63.03 94 HIS A O 1
ATOM 734 N N . THR A 1 95 ? 26.351 -1.845 0.125 1.00 64.31 95 THR A N 1
ATOM 735 C CA . THR A 1 95 ? 26.206 -1.559 -1.314 1.00 64.31 95 THR A CA 1
ATOM 736 C C . THR A 1 95 ? 27.107 -2.350 -2.271 1.00 64.31 95 THR A C 1
ATOM 738 O O . THR A 1 95 ? 26.804 -2.402 -3.458 1.00 64.31 95 THR A O 1
ATOM 741 N N . HIS A 1 96 ? 28.170 -3.005 -1.796 1.00 68.38 96 HIS A N 1
ATOM 742 C CA . HIS A 1 96 ? 29.174 -3.649 -2.654 1.00 68.38 96 HIS A CA 1
ATOM 743 C C . HIS A 1 96 ? 28.702 -4.906 -3.406 1.00 68.38 96 HIS A C 1
ATOM 745 O O . HIS A 1 96 ? 29.264 -5.220 -4.451 1.00 68.38 96 HIS A O 1
ATOM 751 N N . HIS A 1 97 ? 27.679 -5.617 -2.917 1.00 71.38 97 HIS A N 1
ATOM 752 C CA . HIS A 1 97 ? 27.185 -6.857 -3.548 1.00 71.38 97 HIS A CA 1
ATOM 753 C C . HIS A 1 97 ? 25.698 -6.811 -3.913 1.00 71.38 97 HIS A C 1
ATOM 755 O O . HIS A 1 97 ? 25.094 -7.841 -4.212 1.00 71.38 97 HIS A O 1
ATOM 761 N N . LYS A 1 98 ? 25.096 -5.618 -3.891 1.00 76.00 98 LYS A N 1
ATOM 762 C CA . LYS A 1 98 ? 23.656 -5.436 -4.086 1.00 76.00 98 LYS A CA 1
ATOM 763 C C . LYS A 1 98 ? 23.171 -6.028 -5.412 1.00 76.00 98 LYS A C 1
ATOM 765 O O . LYS A 1 98 ? 22.175 -6.745 -5.413 1.00 76.00 98 LYS A O 1
ATOM 770 N N . ASP A 1 99 ? 23.889 -5.788 -6.504 1.00 79.88 99 ASP A N 1
ATOM 771 C CA . ASP A 1 99 ? 23.466 -6.226 -7.839 1.00 79.88 99 ASP A CA 1
ATOM 772 C C . ASP A 1 99 ? 23.498 -7.753 -7.981 1.00 79.88 99 ASP A C 1
ATOM 774 O O . ASP A 1 99 ? 22.579 -8.344 -8.542 1.00 79.88 99 ASP A O 1
ATOM 778 N N . HIS A 1 100 ? 24.502 -8.407 -7.387 1.00 82.31 100 HIS A N 1
ATOM 779 C CA . HIS A 1 100 ? 24.624 -9.865 -7.397 1.00 82.31 100 HIS A CA 1
ATOM 780 C C . HIS A 1 100 ? 23.471 -10.539 -6.643 1.00 82.31 100 HIS A C 1
ATOM 782 O O . HIS A 1 100 ? 22.838 -11.452 -7.165 1.00 82.31 100 HIS A O 1
ATOM 788 N N . PHE A 1 101 ? 23.154 -10.069 -5.432 1.00 79.88 101 PHE A N 1
ATOM 789 C CA . PHE A 1 101 ? 22.046 -10.631 -4.655 1.00 79.88 101 PHE A CA 1
ATOM 790 C C . PHE A 1 101 ? 20.675 -10.280 -5.232 1.00 79.88 101 PHE A C 1
ATOM 792 O O . PHE A 1 101 ? 19.759 -11.089 -5.141 1.00 79.88 101 PHE A O 1
ATOM 799 N N . THR A 1 102 ? 20.539 -9.106 -5.852 1.00 84.56 102 THR A N 1
ATOM 800 C CA . THR A 1 102 ? 19.314 -8.721 -6.564 1.00 84.56 102 THR A CA 1
ATOM 801 C C . THR A 1 102 ? 19.069 -9.669 -7.734 1.00 84.56 102 THR A C 1
ATOM 803 O O . THR A 1 102 ? 17.977 -10.211 -7.853 1.00 84.56 102 THR A O 1
ATOM 806 N N . LYS A 1 103 ? 20.096 -9.934 -8.552 1.00 85.62 103 LYS A N 1
ATOM 807 C CA . LYS A 1 103 ? 20.004 -10.869 -9.679 1.00 85.62 103 LYS A CA 1
ATOM 808 C C . LYS A 1 103 ? 19.701 -12.293 -9.215 1.00 85.62 103 LYS A C 1
ATOM 810 O O . LYS A 1 103 ? 18.779 -12.903 -9.734 1.00 85.62 103 LYS A O 1
ATOM 815 N N . LEU A 1 104 ? 20.408 -12.773 -8.190 1.00 85.19 104 LEU A N 1
ATOM 816 C CA . LEU A 1 104 ? 20.182 -14.097 -7.604 1.00 85.19 104 LEU A CA 1
ATOM 817 C C . LEU A 1 104 ? 18.754 -14.255 -7.056 1.00 85.19 104 LEU A C 1
ATOM 819 O O . LEU A 1 104 ? 18.150 -15.307 -7.217 1.00 85.19 104 LEU A O 1
ATOM 823 N N . ALA A 1 105 ? 18.209 -13.219 -6.413 1.00 84.44 105 ALA A N 1
ATOM 824 C CA . ALA A 1 105 ? 16.847 -13.247 -5.887 1.00 84.44 105 ALA A CA 1
ATOM 825 C C . ALA A 1 105 ? 15.792 -13.296 -7.002 1.00 84.44 105 ALA A C 1
ATOM 827 O O . ALA A 1 105 ? 14.788 -13.980 -6.840 1.00 84.44 105 ALA A O 1
ATOM 828 N N . VAL A 1 106 ? 16.017 -12.600 -8.121 1.00 85.25 106 VAL A N 1
ATOM 829 C CA . VAL A 1 106 ? 15.112 -12.639 -9.282 1.00 85.25 106 VAL A CA 1
ATOM 830 C C . VAL A 1 106 ? 15.214 -13.980 -10.014 1.00 85.25 106 VAL A C 1
ATOM 832 O O . VAL A 1 106 ? 14.188 -14.583 -10.303 1.00 85.25 106 VAL A O 1
ATOM 835 N N . GLU A 1 107 ? 16.429 -14.494 -10.233 1.00 84.62 107 GLU A N 1
ATOM 836 C CA . GLU A 1 107 ? 16.664 -15.811 -10.851 1.00 84.62 107 GLU A CA 1
ATOM 837 C C . GLU A 1 107 ? 16.128 -16.985 -10.019 1.00 84.62 107 GLU A C 1
ATOM 839 O O . GLU A 1 107 ? 15.857 -18.040 -10.570 1.00 84.62 107 GLU A O 1
ATOM 844 N N . ALA A 1 108 ? 15.998 -16.834 -8.699 1.00 85.38 108 ALA A N 1
ATOM 845 C CA . ALA A 1 108 ? 15.434 -17.872 -7.837 1.00 85.38 108 ALA A CA 1
ATOM 846 C C . ALA A 1 108 ? 13.893 -17.890 -7.812 1.00 85.38 108 ALA A C 1
ATOM 848 O O . ALA A 1 108 ? 13.313 -18.831 -7.271 1.00 85.38 108 ALA A O 1
ATOM 849 N N . VAL A 1 109 ? 13.242 -16.831 -8.306 1.00 81.94 109 VAL A N 1
ATOM 850 C CA . VAL A 1 109 ? 11.777 -16.671 -8.297 1.00 81.94 109 VAL A CA 1
ATOM 851 C C . VAL A 1 109 ? 11.160 -16.965 -9.668 1.00 81.94 109 VAL A C 1
ATOM 853 O O . VAL A 1 109 ? 10.015 -17.414 -9.708 1.00 81.94 109 VAL A O 1
ATOM 856 N N . LEU A 1 110 ? 11.899 -16.712 -10.754 1.00 77.62 110 LEU A N 1
ATOM 857 C CA . LEU A 1 110 ? 11.544 -17.094 -12.129 1.00 77.62 110 LEU A CA 1
ATOM 858 C C . LEU A 1 110 ? 11.847 -18.576 -12.390 1.00 77.62 110 LEU A C 1
ATOM 860 O O . LEU A 1 110 ? 11.018 -19.225 -13.062 1.00 77.62 110 LEU A O 1
#

Sequence (110 aa):
MDTILGISEGDASLIQTSDVSTILKTSLLNYYGKQNLSFQKRIHPQIIIVGWRDATNEARQALLNSAVDHDSDEDKFCQYLMTMAGTTLSSKLHTHHKDHFTKLAVEAVL

InterPro domains:
  IPR002423 Chaperonin Cpn60/GroEL/TCP-1 family [PF00118] (39-109)
  IPR017998 T-complex protein 1 [PTHR11353] (35-110)
  IPR027410 TCP-1-like chaperonin intermediate domain superfamily [G3DSA:3.30.260.10] (69-110)
  IPR027410 TCP-1-like chaperonin intermediate domain superfamily [SSF54849] (79-110)
  IPR027413 GroEL-like equatorial domain superfamily [G3DSA:1.10.560.10] (40-68)